Protein AF-A0A2S6S9M3-F1 (afdb_monomer)

Mean predicted aligned error: 18.55 Å

Secondary structure (DSSP, 8-state):
-HHHHHHHHHHHH------HHHHHHHSTTTTTT---HHHHHHHHHHHHHHHHHHHHHHHHHHHHTTTTGGGT---HHHHHH-TTTS--GGGPPP-HHHHHHHHHHHHHHHHHHHHHHHHHS---HHHHHHHHHHHHHHHHHHHHHHHHHHHHHHS--

Structure (mmCIF, N/CA/C/O backbone):
data_AF-A0A2S6S9M3-F1
#
_entry.id   AF-A0A2S6S9M3-F1
#
loop_
_atom_site.group_PDB
_atom_site.id
_atom_site.type_symbol
_atom_site.label_atom_id
_atom_site.label_alt_id
_atom_site.label_comp_id
_atom_site.label_asym_id
_atom_site.label_entity_id
_atom_site.label_seq_id
_atom_site.pdbx_PDB_ins_code
_atom_site.Cartn_x
_atom_site.Cartn_y
_atom_site.Cartn_z
_atom_site.occupancy
_atom_site.B_iso_or_equiv
_atom_site.auth_seq_id
_atom_site.auth_comp_id
_atom_site.auth_asym_id
_atom_site.auth_atom_id
_atom_site.pdbx_PDB_model_num
ATOM 1 N N . MET A 1 1 ? 16.122 20.713 -12.293 1.00 50.72 1 MET A N 1
ATOM 2 C CA . MET A 1 1 ? 16.540 21.927 -13.037 1.00 50.72 1 MET A CA 1
ATOM 3 C C . MET A 1 1 ? 18.047 22.010 -13.287 1.00 50.72 1 MET A C 1
ATOM 5 O O . MET A 1 1 ? 18.437 22.011 -14.444 1.00 50.72 1 MET A O 1
ATOM 9 N N . LYS A 1 2 ? 18.915 22.002 -12.260 1.00 59.34 2 LYS A N 1
ATOM 10 C CA . LYS A 1 2 ? 20.381 22.130 -12.450 1.00 59.34 2 LYS A CA 1
ATOM 11 C C . LYS A 1 2 ? 21.022 21.007 -13.290 1.00 59.34 2 LYS A C 1
ATOM 13 O O . LYS A 1 2 ? 21.998 21.261 -13.980 1.00 59.34 2 LYS A O 1
ATOM 18 N N . PHE A 1 3 ? 20.482 19.787 -13.248 1.00 71.06 3 PHE A N 1
ATOM 19 C CA . PHE A 1 3 ? 20.995 18.644 -14.021 1.00 71.06 3 PHE A CA 1
ATOM 20 C C . PHE A 1 3 ? 20.622 18.715 -15.512 1.00 71.06 3 PHE A C 1
ATOM 22 O O . PHE A 1 3 ? 21.485 18.564 -16.367 1.00 71.06 3 PHE A O 1
ATOM 29 N N . LEU A 1 4 ? 19.365 19.058 -15.820 1.00 73.81 4 LEU A N 1
ATOM 30 C CA . LEU A 1 4 ? 18.895 19.261 -17.197 1.00 73.81 4 LEU A CA 1
ATOM 31 C C . LEU A 1 4 ? 19.630 20.415 -17.887 1.00 73.81 4 LEU A C 1
ATOM 33 O O . LEU A 1 4 ? 20.020 20.289 -19.040 1.00 73.81 4 LEU A O 1
ATOM 37 N N . PHE A 1 5 ? 19.892 21.504 -17.157 1.00 77.12 5 PHE A N 1
ATOM 38 C CA . PHE A 1 5 ? 20.670 22.628 -17.679 1.00 77.12 5 PHE A CA 1
ATOM 39 C C . PHE A 1 5 ? 22.119 22.230 -18.002 1.00 77.12 5 PHE A C 1
ATOM 41 O O . PHE A 1 5 ? 22.648 22.628 -19.032 1.00 77.12 5 PHE A O 1
ATOM 48 N N . LYS A 1 6 ? 22.747 21.383 -17.173 1.00 77.94 6 LYS A N 1
ATOM 49 C CA . LYS A 1 6 ? 24.095 20.855 -17.445 1.00 77.94 6 LYS A CA 1
ATOM 50 C C . LYS A 1 6 ? 24.129 19.969 -18.693 1.00 77.94 6 LYS A C 1
ATOM 52 O O . LYS A 1 6 ? 25.051 20.106 -19.484 1.00 77.94 6 LYS A O 1
ATOM 57 N N . ILE A 1 7 ? 23.124 19.115 -18.896 1.00 80.94 7 ILE A N 1
ATOM 58 C CA . ILE A 1 7 ? 23.012 18.286 -20.109 1.00 80.94 7 ILE A CA 1
ATOM 59 C C . ILE A 1 7 ? 22.836 19.168 -21.348 1.00 80.94 7 ILE A C 1
ATOM 61 O O . ILE A 1 7 ? 23.534 18.971 -22.335 1.00 80.94 7 ILE A O 1
ATOM 65 N N . LEU A 1 8 ? 21.960 20.174 -21.278 1.00 77.12 8 LEU A N 1
ATOM 66 C CA . LEU A 1 8 ? 21.721 21.104 -22.382 1.00 77.12 8 LEU A CA 1
ATOM 67 C C . LEU A 1 8 ? 23.007 21.849 -22.778 1.00 77.12 8 LEU A C 1
ATOM 69 O O . LEU A 1 8 ? 23.338 21.935 -23.954 1.00 77.12 8 LEU A O 1
ATOM 73 N N . VAL A 1 9 ? 23.766 22.331 -21.792 1.00 78.38 9 VAL A N 1
ATOM 74 C CA . VAL A 1 9 ? 25.038 23.031 -22.016 1.00 78.38 9 VAL A CA 1
ATOM 75 C C . VAL A 1 9 ? 26.096 22.103 -22.627 1.00 78.38 9 VAL A C 1
ATOM 77 O O . VAL A 1 9 ? 26.813 22.524 -23.528 1.00 78.38 9 VAL A O 1
ATOM 80 N N . ILE A 1 10 ? 26.161 20.834 -22.208 1.00 76.12 10 ILE A N 1
ATOM 81 C CA . ILE A 1 10 ? 27.083 19.840 -22.788 1.00 76.12 10 ILE A CA 1
ATOM 82 C C . ILE A 1 10 ? 26.722 19.524 -24.248 1.00 76.12 10 ILE A C 1
ATOM 84 O O . ILE A 1 10 ? 27.619 19.412 -25.078 1.00 76.12 10 ILE A O 1
ATOM 88 N N . VAL A 1 11 ? 25.429 19.435 -24.578 1.00 74.44 11 VAL A N 1
ATOM 89 C CA . VAL A 1 11 ? 24.952 19.191 -25.953 1.00 74.44 11 VAL A CA 1
ATOM 90 C C . VAL A 1 11 ? 25.214 20.390 -26.873 1.00 74.44 11 VAL A C 1
ATOM 92 O O . VAL A 1 11 ? 25.507 20.206 -28.048 1.00 74.44 11 VAL A O 1
ATOM 95 N N . PHE A 1 12 ? 25.150 21.622 -26.361 1.00 69.19 12 PHE A N 1
ATOM 96 C CA . PHE A 1 12 ? 25.453 22.821 -27.156 1.00 69.19 12 PHE A CA 1
ATOM 97 C C . PHE A 1 12 ? 26.956 23.096 -27.319 1.00 69.19 12 PHE A C 1
ATOM 99 O O . PHE A 1 12 ? 27.348 23.758 -28.276 1.00 69.19 12 PHE A O 1
ATOM 106 N N . LEU A 1 13 ? 27.796 22.601 -26.405 1.00 72.44 13 LEU A N 1
ATOM 107 C CA . LEU A 1 13 ? 29.257 22.753 -26.456 1.00 72.44 13 LEU A CA 1
ATOM 108 C C . LEU A 1 13 ? 29.969 21.606 -27.186 1.00 72.44 13 LEU A C 1
ATOM 110 O O . LEU A 1 13 ? 31.186 21.663 -27.359 1.00 72.44 13 LEU A O 1
ATOM 114 N N . SER A 1 14 ? 29.254 20.561 -27.609 1.00 65.44 14 SER A N 1
ATOM 115 C CA . SER A 1 14 ? 29.857 19.502 -28.411 1.00 65.44 14 SER A CA 1
ATOM 116 C C . SER A 1 14 ? 30.122 20.009 -29.828 1.00 65.44 14 SER A C 1
ATOM 118 O O . SER A 1 14 ? 29.195 20.198 -30.616 1.00 65.44 14 SER A O 1
ATOM 120 N N . SER A 1 15 ? 31.397 20.211 -30.155 1.00 64.38 15 SER A N 1
ATOM 121 C CA . SER A 1 15 ? 31.862 20.390 -31.530 1.00 64.38 15 SER A CA 1
ATOM 122 C C . SER A 1 15 ? 31.374 19.228 -32.407 1.00 64.38 15 SER A C 1
ATOM 124 O O . SER A 1 15 ? 31.283 18.104 -31.903 1.00 64.38 15 SER A O 1
ATOM 126 N N . PRO A 1 16 ? 31.096 19.440 -33.706 1.00 59.41 16 PRO A N 1
ATOM 127 C CA . PRO A 1 16 ? 30.767 18.348 -34.614 1.00 59.41 16 PRO A CA 1
ATOM 128 C C . PRO A 1 16 ? 31.979 17.417 -34.725 1.00 59.41 16 PRO A C 1
ATOM 130 O O . PRO A 1 16 ? 32.939 17.685 -35.444 1.00 59.41 16 PRO A O 1
ATOM 133 N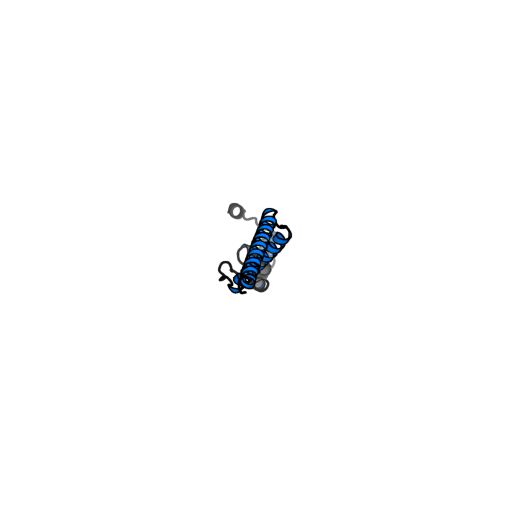 N . VAL A 1 17 ? 31.966 16.333 -33.953 1.00 56.78 17 VAL A N 1
ATOM 134 C CA . VAL A 1 17 ? 32.936 15.252 -34.090 1.00 56.78 17 VAL A CA 1
ATOM 135 C C . VAL A 1 17 ? 32.503 14.461 -35.315 1.00 56.78 17 VAL A C 1
ATOM 137 O O . VAL A 1 17 ? 31.460 13.809 -35.299 1.00 56.78 17 VAL A O 1
ATOM 140 N N . ASN A 1 18 ? 33.285 14.545 -36.390 1.00 54.84 18 ASN A N 1
ATOM 141 C CA . ASN A 1 18 ? 33.091 13.714 -37.572 1.00 54.84 18 ASN A CA 1
ATOM 142 C C . ASN A 1 18 ? 33.298 12.252 -37.163 1.00 54.84 18 ASN A C 1
ATOM 144 O O . ASN A 1 18 ? 34.429 11.785 -37.035 1.00 54.84 18 ASN A O 1
ATOM 148 N N . SER A 1 19 ? 32.208 11.534 -36.903 1.00 49.56 19 SER A N 1
ATOM 149 C CA . SER A 1 19 ? 32.249 10.100 -36.645 1.00 49.56 19 SER A CA 1
ATOM 150 C C . SER A 1 19 ? 32.566 9.385 -37.958 1.00 49.56 19 SER A C 1
ATOM 152 O O . SER A 1 19 ? 31.657 9.061 -38.728 1.00 49.56 19 SER A O 1
ATOM 154 N N . SER A 1 20 ? 33.851 9.159 -38.221 1.00 52.12 20 SER A N 1
ATOM 155 C CA . SER A 1 20 ? 34.351 8.449 -39.404 1.00 52.12 20 SER A CA 1
ATOM 156 C C . SER A 1 20 ? 33.605 7.131 -39.636 1.00 52.12 20 SER A C 1
ATOM 158 O O . SER A 1 20 ? 33.111 6.894 -40.728 1.00 52.12 20 SER A O 1
ATOM 160 N N . SER A 1 21 ? 33.357 6.342 -38.588 1.00 53.31 21 SER A N 1
ATOM 161 C CA . SER A 1 21 ? 32.681 5.043 -38.730 1.00 53.31 21 SER A CA 1
ATOM 162 C C . SER A 1 21 ? 31.170 5.101 -39.007 1.00 53.31 21 SER A C 1
ATOM 164 O O . SER A 1 21 ? 30.638 4.166 -39.595 1.00 53.31 21 SER A O 1
ATOM 166 N N . PHE A 1 22 ? 30.448 6.160 -38.619 1.00 50.38 22 PHE A N 1
ATOM 167 C CA . PHE A 1 22 ? 29.023 6.291 -38.983 1.00 50.38 22 PHE A CA 1
ATOM 168 C C . PHE A 1 22 ? 28.846 6.975 -40.345 1.00 50.38 22 PHE A C 1
ATOM 170 O O . PHE A 1 22 ? 27.919 6.62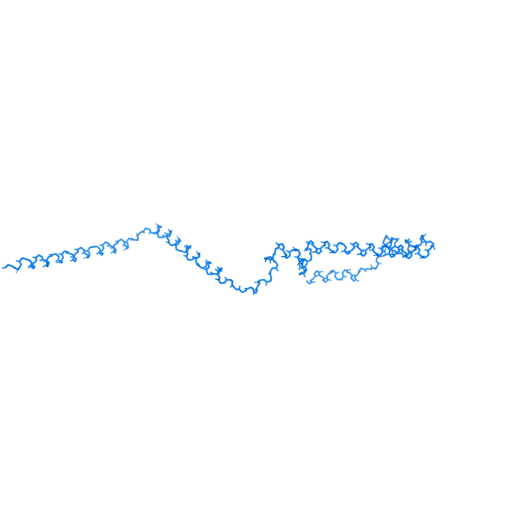5 -41.072 1.00 50.38 22 PHE A O 1
ATOM 177 N N . SER A 1 23 ? 29.745 7.892 -40.722 1.00 50.91 23 SER A N 1
ATOM 178 C CA . SER A 1 23 ? 29.782 8.490 -42.067 1.00 50.91 23 SER A CA 1
ATOM 179 C C . SER A 1 23 ? 30.181 7.467 -43.137 1.00 50.91 23 SER A C 1
ATOM 181 O O . SER A 1 23 ? 29.585 7.440 -44.211 1.00 50.91 23 SER A O 1
ATOM 183 N N . GLU A 1 24 ? 31.107 6.553 -42.838 1.00 54.78 24 GLU A N 1
ATOM 184 C CA . GLU A 1 24 ? 31.480 5.482 -43.770 1.00 54.78 24 GLU A CA 1
ATOM 185 C C . GLU A 1 24 ? 30.365 4.457 -43.972 1.00 54.78 24 GLU A C 1
ATOM 187 O O . GLU A 1 24 ? 30.153 3.990 -45.086 1.00 54.78 24 GLU A O 1
ATOM 192 N N . VAL A 1 25 ? 29.613 4.111 -42.925 1.00 56.75 25 VAL A N 1
ATOM 193 C CA . VAL A 1 25 ? 28.555 3.092 -43.030 1.00 56.75 25 VAL A CA 1
ATOM 194 C C . VAL A 1 25 ? 27.243 3.674 -43.579 1.00 56.75 25 VAL A C 1
ATOM 196 O O . VAL A 1 25 ? 26.514 2.963 -44.271 1.00 56.75 25 VAL A O 1
ATOM 199 N N . PHE A 1 26 ? 26.954 4.958 -43.320 1.00 52.84 26 PHE A N 1
ATOM 200 C CA . PHE A 1 26 ? 25.651 5.586 -43.602 1.00 52.84 26 PHE A CA 1
ATOM 201 C C . PHE A 1 26 ? 25.705 6.901 -44.405 1.00 52.84 26 PHE A C 1
ATOM 203 O O . PHE A 1 26 ? 24.662 7.497 -44.676 1.00 52.84 26 PHE A O 1
ATOM 210 N N . GLY A 1 27 ? 26.891 7.381 -44.778 1.00 55.22 27 GLY A N 1
ATOM 211 C CA . GLY A 1 27 ? 27.116 8.618 -45.531 1.00 55.22 27 GLY A CA 1
ATOM 212 C C . GLY A 1 27 ? 27.592 8.381 -46.967 1.00 55.22 27 GLY A C 1
ATOM 213 O O . GLY A 1 27 ? 27.582 7.264 -47.487 1.00 55.22 27 GLY A O 1
ATOM 214 N N . SER A 1 28 ? 28.016 9.455 -47.641 1.00 54.72 28 SER A N 1
ATOM 215 C CA . SER A 1 28 ? 28.469 9.435 -49.044 1.00 54.72 28 SER A CA 1
ATOM 216 C C . SER A 1 28 ? 29.598 8.443 -49.332 1.00 54.72 28 SER A C 1
ATOM 218 O O . SER A 1 28 ? 29.772 8.064 -50.486 1.00 54.72 28 SER A O 1
ATOM 220 N N . GLU A 1 29 ? 30.336 8.016 -48.308 1.00 55.00 29 GLU A N 1
ATOM 221 C CA . GLU A 1 29 ? 31.505 7.135 -48.388 1.00 55.00 29 GLU A CA 1
ATOM 222 C C . GLU A 1 29 ? 31.121 5.651 -48.537 1.00 55.00 29 GLU A C 1
ATOM 224 O O . GLU A 1 29 ? 31.641 4.985 -49.432 1.00 55.00 29 GLU A O 1
ATOM 229 N N . GLY A 1 30 ? 30.119 5.144 -47.808 1.00 54.47 30 GLY A N 1
ATOM 230 C CA . GLY A 1 30 ? 29.595 3.774 -48.003 1.00 54.47 30 GLY A CA 1
ATOM 231 C C . GLY A 1 30 ? 28.904 3.579 -49.356 1.00 54.47 30 GLY A C 1
ATOM 232 O O . GLY A 1 30 ? 28.836 2.488 -49.921 1.00 54.47 30 GLY A O 1
ATOM 233 N N . ALA A 1 31 ? 28.450 4.689 -49.923 1.00 54.50 31 ALA A N 1
ATOM 234 C CA . ALA A 1 31 ? 27.867 4.808 -51.244 1.00 54.50 31 ALA A CA 1
ATOM 235 C C . ALA A 1 31 ? 28.887 5.114 -52.357 1.00 54.50 31 ALA A C 1
ATOM 237 O O . ALA A 1 31 ? 28.562 4.961 -53.538 1.00 54.50 31 ALA A O 1
ATOM 238 N N . ALA A 1 32 ? 30.108 5.535 -52.004 1.00 56.75 32 ALA A N 1
ATOM 239 C CA . ALA A 1 32 ? 31.170 5.872 -52.953 1.00 56.75 32 ALA A CA 1
ATOM 240 C C . ALA A 1 32 ? 31.754 4.628 -53.642 1.00 56.75 32 ALA A C 1
ATOM 242 O O . ALA A 1 32 ? 32.261 4.728 -54.758 1.00 56.75 32 ALA A O 1
ATOM 243 N N . GLY A 1 33 ? 31.620 3.446 -53.027 1.00 58.66 33 GLY A N 1
ATOM 244 C CA . GLY A 1 33 ? 32.011 2.164 -53.624 1.00 58.66 33 GLY A CA 1
ATOM 245 C C . GLY A 1 33 ? 31.059 1.650 -54.716 1.00 58.66 33 GLY A C 1
ATOM 246 O O . GLY A 1 33 ? 31.445 0.800 -55.519 1.00 58.66 33 GLY A O 1
ATOM 247 N N . ILE A 1 34 ? 29.826 2.171 -54.796 1.00 62.53 34 ILE A N 1
ATOM 248 C CA . ILE A 1 34 ? 28.806 1.722 -55.755 1.00 62.53 34 ILE A CA 1
ATOM 249 C C . ILE A 1 34 ? 28.726 2.723 -56.911 1.00 62.53 34 ILE A C 1
ATOM 251 O O . ILE A 1 34 ? 28.089 3.772 -56.817 1.00 62.53 34 ILE A O 1
ATOM 255 N N . LYS A 1 35 ? 29.340 2.374 -58.049 1.00 65.31 35 LYS A N 1
ATOM 256 C CA . LYS A 1 35 ? 29.349 3.220 -59.259 1.00 65.31 35 LYS A CA 1
ATOM 257 C C . LYS A 1 35 ? 27.950 3.494 -59.834 1.00 65.31 35 LYS A C 1
ATOM 259 O O . LYS A 1 35 ? 27.764 4.500 -60.513 1.00 65.31 35 LYS A O 1
ATOM 264 N N . ASN A 1 36 ? 26.966 2.620 -59.591 1.00 74.94 36 ASN A N 1
ATOM 265 C CA . ASN A 1 36 ? 25.612 2.768 -60.132 1.00 74.94 36 ASN A CA 1
ATOM 266 C C . ASN A 1 36 ? 24.719 3.639 -59.216 1.00 74.94 36 ASN A C 1
ATOM 268 O O . ASN A 1 36 ? 24.393 3.220 -58.100 1.00 74.94 36 ASN A O 1
ATOM 272 N N . PRO A 1 37 ? 24.233 4.805 -59.686 1.00 71.50 37 PRO A N 1
ATOM 273 C CA . PRO A 1 37 ? 23.480 5.748 -58.858 1.00 71.50 37 PRO A CA 1
ATOM 274 C C . PRO A 1 37 ? 22.133 5.204 -58.354 1.00 71.50 37 PRO A C 1
ATOM 276 O O . PRO A 1 37 ? 21.704 5.588 -57.267 1.00 71.50 37 PRO A O 1
ATOM 279 N N . LYS A 1 38 ? 21.474 4.296 -59.091 1.00 71.19 38 LYS A N 1
ATOM 280 C CA . LYS A 1 38 ? 20.187 3.703 -58.673 1.00 71.19 38 LYS A CA 1
ATOM 281 C C . LYS A 1 38 ? 20.361 2.708 -57.522 1.00 71.19 38 LYS A C 1
ATOM 283 O O . LYS A 1 38 ? 19.579 2.713 -56.578 1.00 71.19 38 LYS A O 1
ATOM 288 N N . GLN A 1 39 ? 21.408 1.885 -57.583 1.00 67.88 39 GLN A N 1
ATOM 289 C CA . GLN A 1 39 ? 21.750 0.931 -56.519 1.00 67.88 39 GLN A CA 1
ATOM 290 C C . GLN A 1 39 ? 22.229 1.656 -55.258 1.00 67.88 39 GLN A C 1
ATOM 292 O O . GLN A 1 39 ? 21.869 1.283 -54.145 1.00 67.88 39 GLN A O 1
ATOM 297 N N . ARG A 1 40 ? 22.969 2.751 -55.444 1.00 67.75 40 ARG A N 1
ATOM 298 C CA . ARG A 1 40 ? 23.393 3.645 -54.370 1.00 67.75 40 ARG A CA 1
ATOM 299 C C . ARG A 1 40 ? 22.209 4.253 -53.614 1.00 67.75 40 ARG A C 1
ATOM 301 O O . ARG A 1 40 ? 22.181 4.204 -52.390 1.00 67.75 40 ARG A O 1
ATOM 308 N N . PHE A 1 41 ? 21.217 4.781 -54.335 1.00 70.38 41 PHE A N 1
ATOM 309 C CA . PHE A 1 41 ? 19.998 5.323 -53.727 1.00 70.38 41 PHE A CA 1
ATOM 310 C C . PHE A 1 41 ? 19.238 4.260 -52.922 1.00 70.38 41 PHE A C 1
ATOM 312 O O . PHE A 1 41 ? 18.878 4.508 -51.776 1.00 70.38 41 PHE A O 1
ATOM 319 N N . LEU A 1 42 ? 19.075 3.055 -53.477 1.00 73.94 42 LEU A N 1
ATOM 320 C CA . LEU A 1 42 ? 18.413 1.944 -52.790 1.00 73.94 42 LEU A CA 1
ATOM 321 C C . LEU A 1 42 ? 19.128 1.545 -51.487 1.00 73.94 42 LEU A C 1
ATOM 323 O O . LEU A 1 42 ? 18.466 1.339 -50.472 1.00 73.94 42 LEU A O 1
ATOM 327 N N . SER A 1 43 ? 20.464 1.473 -51.502 1.00 70.62 43 SER A N 1
ATOM 328 C CA . SER A 1 43 ? 21.269 1.177 -50.309 1.00 70.62 43 SER A CA 1
ATOM 329 C C . SER A 1 43 ? 21.045 2.216 -49.211 1.00 70.62 43 SER A C 1
ATOM 331 O O . SER A 1 43 ? 20.785 1.850 -48.067 1.00 70.62 43 SER A O 1
ATOM 333 N N . PHE A 1 44 ? 21.064 3.506 -49.563 1.00 73.38 44 PHE A N 1
ATOM 334 C CA . PHE A 1 44 ? 20.760 4.578 -48.615 1.00 73.38 44 PHE A CA 1
ATOM 335 C C . PHE A 1 44 ? 19.355 4.447 -48.033 1.00 73.38 44 PHE A C 1
ATOM 337 O O . PHE A 1 44 ? 19.183 4.493 -46.818 1.00 73.38 44 PHE A O 1
ATOM 344 N N . THR A 1 45 ? 18.338 4.252 -48.874 1.00 78.00 45 THR A N 1
ATOM 345 C CA . THR A 1 45 ? 16.957 4.117 -48.396 1.00 78.00 45 THR A CA 1
ATOM 346 C C . THR A 1 45 ? 16.808 2.933 -47.444 1.00 78.00 45 THR A C 1
ATOM 348 O O . THR A 1 45 ? 16.167 3.069 -46.405 1.00 78.00 45 THR A O 1
ATOM 351 N N . LEU A 1 46 ? 17.430 1.791 -47.751 1.00 79.81 46 LEU A N 1
ATOM 352 C CA . LEU A 1 46 ? 17.362 0.600 -46.907 1.00 79.81 46 LEU A CA 1
ATOM 353 C C . LEU A 1 46 ? 18.080 0.803 -45.568 1.00 79.81 46 LEU A C 1
ATOM 355 O O . LEU A 1 46 ? 17.594 0.360 -44.528 1.00 79.81 46 LEU A O 1
ATOM 359 N N . GLN A 1 47 ? 19.207 1.509 -45.575 1.00 78.38 47 GLN A N 1
ATOM 360 C CA . GLN A 1 47 ? 19.935 1.871 -44.365 1.00 78.38 47 GLN A CA 1
ATOM 361 C C . GLN A 1 47 ? 19.120 2.804 -43.463 1.00 78.38 47 GLN A C 1
ATOM 363 O O . GLN A 1 47 ? 18.970 2.521 -42.276 1.00 78.38 47 GLN A O 1
ATOM 368 N N . TYR A 1 48 ? 18.529 3.865 -44.019 1.00 81.56 48 TYR A N 1
ATOM 369 C CA . TYR A 1 48 ? 17.648 4.758 -43.261 1.00 81.56 48 TYR A CA 1
ATOM 370 C C . TYR A 1 48 ? 16.391 4.040 -42.760 1.00 81.56 48 TYR A C 1
ATOM 372 O O . TYR A 1 48 ? 15.962 4.265 -41.627 1.00 81.56 48 TYR A O 1
ATOM 380 N N . LEU A 1 49 ? 15.819 3.137 -43.560 1.00 84.81 49 LEU A N 1
ATOM 381 C CA . LEU A 1 49 ? 14.692 2.300 -43.146 1.00 84.81 49 LEU A CA 1
ATOM 382 C C . LEU A 1 49 ? 15.076 1.372 -41.984 1.00 84.81 49 LEU A C 1
ATOM 384 O O . LEU A 1 49 ? 14.331 1.242 -41.019 1.00 84.81 49 LEU A O 1
ATOM 388 N N . THR A 1 50 ? 16.261 0.767 -42.037 1.00 84.56 50 THR A N 1
ATOM 389 C CA . THR A 1 50 ? 16.762 -0.115 -40.972 1.00 84.56 50 THR A CA 1
ATOM 390 C C . THR A 1 50 ? 17.089 0.672 -39.701 1.00 84.56 50 THR A C 1
ATOM 392 O O . THR A 1 50 ? 16.793 0.227 -38.591 1.00 84.56 50 THR A O 1
ATOM 395 N N . LEU A 1 51 ? 17.649 1.875 -39.836 1.00 85.00 51 LEU A N 1
ATOM 396 C CA . LEU A 1 51 ? 17.943 2.755 -38.709 1.00 85.00 51 LEU A CA 1
ATOM 397 C C . LEU A 1 51 ? 16.653 3.247 -38.038 1.00 85.00 51 LEU A C 1
ATOM 399 O O . LEU A 1 51 ? 16.487 3.109 -36.830 1.00 85.00 51 LEU A O 1
ATOM 403 N N . SER A 1 52 ? 15.706 3.762 -38.820 1.00 87.62 52 SER A N 1
ATOM 404 C CA . SER A 1 52 ? 14.399 4.193 -38.309 1.00 87.62 52 SER A CA 1
ATOM 405 C C . SER A 1 52 ? 13.608 3.032 -37.702 1.00 87.62 52 SER A C 1
ATOM 407 O O . SER A 1 52 ? 13.019 3.187 -36.633 1.00 87.62 52 SER A O 1
ATOM 409 N N . GLY A 1 53 ? 13.660 1.849 -38.318 1.00 88.94 53 GLY A N 1
ATOM 410 C CA . GLY A 1 53 ? 13.052 0.631 -37.794 1.00 88.94 53 GLY A CA 1
ATOM 411 C C . GLY A 1 53 ? 13.668 0.180 -36.470 1.00 88.94 53 GLY A C 1
ATOM 412 O O . GLY A 1 53 ? 12.936 -0.139 -35.534 1.00 88.94 53 GLY A O 1
ATOM 413 N N . SER A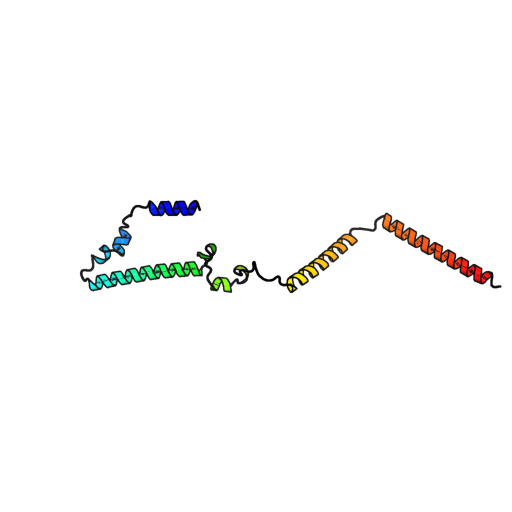 1 54 ? 14.998 0.203 -36.349 1.00 89.06 54 SER A N 1
ATOM 414 C CA . SER A 1 54 ? 15.689 -0.199 -35.115 1.00 89.06 54 SER A CA 1
ATOM 415 C C . SER A 1 54 ? 15.453 0.789 -33.968 1.00 89.06 54 SER A C 1
ATOM 417 O O . SER A 1 54 ? 15.126 0.362 -32.859 1.00 89.06 54 SER A O 1
ATOM 419 N N . ILE A 1 55 ? 15.504 2.099 -34.237 1.00 91.81 55 ILE A N 1
ATOM 420 C CA . ILE A 1 55 ? 15.161 3.143 -33.259 1.00 91.81 55 ILE A CA 1
ATOM 421 C C . ILE A 1 55 ? 13.697 3.013 -32.828 1.00 91.81 55 ILE A C 1
ATOM 423 O O . ILE A 1 55 ? 13.404 3.035 -31.632 1.00 91.81 55 ILE A O 1
ATOM 427 N N . GLY A 1 56 ? 12.777 2.826 -33.779 1.00 91.31 56 GLY A N 1
ATOM 428 C CA . GLY A 1 56 ? 11.356 2.630 -33.493 1.00 91.31 56 GLY A CA 1
ATOM 429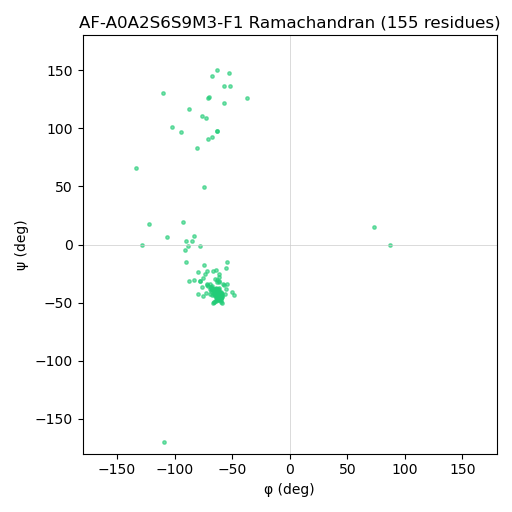 C C . GLY A 1 56 ? 11.096 1.384 -32.645 1.00 91.31 56 GLY A C 1
ATOM 430 O O . GLY A 1 56 ? 10.311 1.433 -31.698 1.00 91.31 56 GLY A O 1
ATOM 431 N N . TYR A 1 57 ? 11.794 0.282 -32.929 1.00 93.81 57 TYR A N 1
ATOM 432 C CA . TYR A 1 57 ? 11.699 -0.950 -32.149 1.00 93.81 57 TYR A CA 1
ATOM 433 C C . TYR A 1 57 ? 12.199 -0.760 -30.713 1.00 93.81 57 TYR A C 1
ATOM 435 O O . TYR A 1 57 ? 11.487 -1.104 -29.771 1.00 93.81 57 TYR A O 1
ATOM 443 N N . VAL A 1 58 ? 13.381 -0.165 -30.526 1.00 93.69 58 VAL A N 1
ATOM 444 C CA . VAL A 1 58 ? 13.935 0.100 -29.188 1.00 93.69 58 VAL A CA 1
ATOM 445 C C . VAL A 1 58 ? 13.034 1.061 -28.413 1.00 93.69 58 VAL A C 1
ATOM 447 O O . VAL A 1 58 ? 12.715 0.799 -27.255 1.00 93.69 58 VAL A O 1
ATOM 450 N N . GLY A 1 59 ? 12.554 2.130 -29.054 1.00 92.50 59 GLY A N 1
ATOM 451 C CA . GLY A 1 59 ? 11.615 3.073 -28.449 1.00 92.50 59 GLY A CA 1
ATOM 452 C C . GLY A 1 59 ? 10.318 2.396 -28.003 1.00 92.50 59 GLY A C 1
ATOM 453 O O . GLY A 1 59 ? 9.874 2.596 -26.872 1.00 92.50 59 GLY A O 1
ATOM 454 N N . LYS A 1 60 ? 9.751 1.524 -28.846 1.00 91.81 60 LYS A N 1
ATOM 455 C CA . LYS A 1 60 ? 8.568 0.726 -28.501 1.00 91.81 60 LYS A CA 1
ATOM 456 C C . LYS A 1 60 ? 8.834 -0.198 -27.313 1.00 91.81 60 LYS A C 1
ATOM 458 O O . LYS A 1 60 ? 7.989 -0.290 -26.428 1.00 91.81 60 LYS A O 1
ATOM 463 N N . GLN A 1 61 ? 9.993 -0.856 -27.266 1.00 91.56 61 GLN A N 1
ATOM 464 C CA . GLN A 1 61 ? 10.345 -1.734 -26.149 1.00 91.56 61 GLN A CA 1
ATOM 465 C C . GLN A 1 61 ? 10.525 -0.960 -24.838 1.00 91.56 61 GLN A C 1
ATOM 467 O O . GLN A 1 61 ? 10.005 -1.391 -23.814 1.00 91.56 61 GLN A O 1
ATOM 472 N N . LEU A 1 62 ? 11.170 0.211 -24.869 1.00 92.00 62 LEU A N 1
ATOM 473 C CA . LEU A 1 62 ? 11.305 1.086 -23.697 1.00 92.00 62 LEU A CA 1
ATOM 474 C C . LEU A 1 62 ? 9.948 1.599 -23.193 1.00 92.00 62 LEU A C 1
ATOM 476 O O . LEU A 1 62 ? 9.714 1.674 -21.987 1.00 92.00 62 LEU A O 1
ATOM 480 N N . PHE A 1 63 ? 9.036 1.949 -24.103 1.00 92.12 63 PHE A N 1
ATOM 481 C CA . PHE A 1 63 ? 7.684 2.354 -23.724 1.00 92.12 63 PHE A CA 1
ATOM 482 C C . PHE A 1 63 ? 6.906 1.190 -23.100 1.00 92.12 63 PHE A C 1
ATOM 484 O O . PHE A 1 63 ? 6.370 1.329 -22.002 1.00 92.12 63 PHE A O 1
ATOM 491 N N . ASN A 1 64 ? 6.909 0.027 -23.753 1.00 89.38 64 ASN A N 1
ATOM 492 C CA . ASN A 1 64 ? 6.217 -1.168 -23.272 1.00 89.38 64 ASN A CA 1
ATOM 493 C C . ASN A 1 64 ? 6.777 -1.682 -21.938 1.00 89.38 64 ASN A C 1
ATOM 495 O O . ASN A 1 64 ? 6.028 -2.230 -21.134 1.00 89.38 64 ASN A O 1
ATOM 499 N N . SER A 1 65 ? 8.071 -1.482 -21.672 1.00 88.25 65 SER A N 1
ATOM 500 C CA . SER A 1 65 ? 8.697 -1.837 -20.395 1.00 88.25 65 SER A CA 1
ATOM 501 C C . SER A 1 65 ? 8.404 -0.837 -19.272 1.00 88.25 65 SER A C 1
ATOM 503 O O . SER A 1 65 ? 8.897 -1.019 -18.161 1.00 88.25 65 SER A O 1
ATOM 505 N N . GLY A 1 66 ? 7.667 0.245 -19.541 1.00 85.25 66 GLY A N 1
ATOM 506 C CA . GLY A 1 66 ? 7.356 1.277 -18.553 1.00 85.25 66 GLY A CA 1
ATOM 507 C C . GLY A 1 66 ? 8.530 2.190 -18.198 1.00 85.25 66 GLY A C 1
ATOM 508 O O . GLY A 1 66 ? 8.446 2.918 -17.211 1.00 85.25 66 GLY A O 1
ATOM 509 N N . PHE A 1 67 ? 9.612 2.209 -18.990 1.00 90.44 67 PHE A N 1
ATOM 510 C CA . PHE A 1 67 ? 10.777 3.068 -18.724 1.00 90.44 67 PHE A CA 1
ATOM 511 C C . PHE A 1 67 ? 10.398 4.557 -18.663 1.00 90.44 67 PHE A C 1
ATOM 513 O O . PHE A 1 67 ? 10.947 5.314 -17.867 1.00 90.44 67 PHE A O 1
ATOM 520 N N . MET A 1 68 ? 9.411 4.966 -19.464 1.00 89.75 68 MET A N 1
ATOM 521 C CA . MET A 1 68 ? 8.911 6.345 -19.518 1.00 89.75 68 MET A CA 1
ATOM 522 C C . MET A 1 68 ? 7.852 6.663 -18.446 1.00 89.75 68 MET A C 1
ATOM 524 O O . MET A 1 68 ? 7.355 7.790 -18.391 1.00 89.75 68 MET A O 1
ATOM 528 N N . SER A 1 69 ? 7.536 5.716 -17.554 1.00 83.75 69 SER A N 1
ATOM 529 C CA . SER A 1 69 ? 6.554 5.905 -16.479 1.00 83.75 69 SER A CA 1
ATOM 530 C C . SER A 1 69 ? 6.848 7.110 -15.572 1.00 83.75 69 SER A C 1
ATOM 532 O O . SER A 1 69 ? 5.889 7.797 -15.219 1.00 83.75 69 SER A O 1
ATOM 534 N N . PRO A 1 70 ? 8.108 7.438 -15.206 1.00 84.00 70 PRO A N 1
ATOM 535 C CA . PRO A 1 70 ? 8.403 8.627 -14.399 1.00 84.00 70 PRO A CA 1
ATOM 536 C C . PRO A 1 70 ? 8.056 9.950 -15.095 1.00 84.00 70 PRO A C 1
ATOM 538 O O . PRO A 1 70 ? 7.872 10.964 -14.431 1.00 84.00 70 PRO A O 1
ATOM 541 N N . LEU A 1 71 ? 7.967 9.945 -16.427 1.00 85.69 71 LEU A N 1
ATOM 542 C CA . LEU A 1 71 ? 7.578 11.102 -17.235 1.00 85.69 71 LEU A CA 1
ATOM 543 C C . LEU A 1 71 ? 6.058 11.173 -17.463 1.00 85.69 71 LEU A C 1
ATOM 545 O O . LEU A 1 71 ? 5.595 12.049 -18.185 1.00 85.69 71 LEU A O 1
ATOM 549 N N . GLY A 1 72 ? 5.282 10.257 -16.871 1.00 81.38 72 GLY A N 1
ATOM 550 C CA . GLY A 1 72 ? 3.827 10.181 -17.026 1.00 81.38 72 GLY A CA 1
ATOM 551 C C . GLY A 1 72 ? 3.358 9.357 -18.229 1.00 81.38 72 GLY A C 1
ATOM 552 O O . GLY A 1 72 ? 2.155 9.187 -18.420 1.00 81.38 72 GLY A O 1
ATOM 553 N N . PHE A 1 73 ? 4.277 8.792 -19.016 1.00 85.12 73 PHE A N 1
ATOM 554 C CA . PHE A 1 73 ? 3.945 7.934 -20.151 1.00 85.12 73 PHE A CA 1
ATOM 555 C C . PHE A 1 73 ? 3.965 6.470 -19.720 1.00 85.12 73 PHE A C 1
ATOM 557 O O . PHE A 1 73 ? 5.015 5.830 -19.661 1.00 85.12 73 PHE A O 1
ATOM 564 N N . THR A 1 74 ? 2.785 5.948 -19.401 1.00 87.75 74 THR A N 1
ATOM 565 C CA . THR A 1 74 ? 2.585 4.554 -18.995 1.00 87.75 74 THR A CA 1
ATOM 566 C C . THR A 1 74 ? 1.834 3.792 -20.086 1.00 87.75 74 THR A C 1
ATOM 568 O O . THR A 1 74 ? 0.806 4.288 -20.562 1.00 87.75 74 THR A O 1
ATOM 571 N N . PRO A 1 75 ? 2.321 2.610 -20.506 1.00 89.31 75 PRO A N 1
ATOM 572 C CA . PRO A 1 75 ? 1.618 1.787 -21.481 1.00 89.31 75 PRO A CA 1
ATOM 573 C C . PRO A 1 75 ? 0.315 1.252 -20.881 1.00 89.31 75 PRO A C 1
ATOM 575 O O . PRO A 1 75 ? 0.255 0.922 -19.694 1.00 89.31 75 PRO A O 1
ATOM 578 N N . ASP A 1 76 ? -0.723 1.130 -21.707 1.00 86.94 76 ASP A N 1
ATOM 579 C CA . ASP A 1 76 ? -2.045 0.688 -21.246 1.00 86.94 76 ASP A CA 1
ATOM 580 C C . ASP A 1 76 ? -2.007 -0.742 -20.694 1.00 86.94 76 ASP A C 1
ATOM 582 O O . ASP A 1 76 ? -2.618 -1.016 -19.668 1.00 86.94 76 ASP A O 1
ATOM 586 N N . SER A 1 77 ? -1.141 -1.602 -21.238 1.00 86.25 77 SER A N 1
ATOM 587 C CA . SER A 1 77 ? -0.907 -2.944 -20.694 1.00 86.25 77 SER A CA 1
ATOM 588 C C . SER A 1 77 ? -0.462 -2.936 -19.228 1.00 86.25 77 SER A C 1
ATOM 590 O O . SER A 1 77 ? -0.823 -3.835 -18.478 1.00 86.25 77 SER A O 1
ATOM 592 N N . MET A 1 78 ? 0.313 -1.937 -18.786 1.00 86.12 78 MET A N 1
ATOM 593 C CA . MET A 1 78 ? 0.692 -1.812 -17.371 1.00 86.12 78 MET A CA 1
ATOM 594 C C . MET A 1 78 ? -0.457 -1.284 -16.514 1.00 86.12 78 MET A C 1
ATOM 596 O O . MET A 1 78 ? -0.620 -1.732 -15.376 1.00 86.12 78 MET A O 1
ATOM 600 N N . LYS A 1 79 ? -1.267 -0.368 -17.059 1.00 84.62 79 LYS A N 1
ATOM 601 C CA . LYS A 1 79 ? -2.472 0.130 -16.385 1.00 84.62 79 LYS A CA 1
ATOM 602 C C . LYS A 1 79 ? -3.477 -0.995 -16.162 1.00 84.62 79 LYS A C 1
ATOM 604 O O . LYS A 1 79 ? -4.052 -1.068 -15.084 1.00 84.62 79 LYS A O 1
ATOM 609 N N . ASP A 1 80 ? -3.615 -1.900 -17.124 1.00 86.31 80 ASP A N 1
ATOM 610 C CA . ASP A 1 80 ? -4.537 -3.034 -17.046 1.00 86.31 80 ASP A CA 1
ATOM 611 C C . ASP A 1 80 ? -4.075 -4.109 -16.052 1.00 86.31 80 ASP A C 1
ATOM 613 O O . ASP A 1 80 ? -4.901 -4.711 -15.368 1.00 86.31 80 ASP A O 1
ATOM 617 N N . ILE A 1 81 ? -2.760 -4.338 -15.926 1.00 87.44 81 ILE A N 1
ATOM 618 C CA . ILE A 1 81 ? -2.204 -5.285 -14.941 1.00 87.44 81 ILE A CA 1
ATOM 619 C C . ILE A 1 81 ? -2.421 -4.776 -13.510 1.00 87.44 81 ILE A C 1
ATOM 621 O O . ILE A 1 81 ? -2.730 -5.559 -12.611 1.00 87.44 81 ILE A O 1
ATOM 625 N N . SER A 1 82 ? -2.264 -3.468 -13.297 1.00 80.31 82 SER A N 1
ATOM 626 C CA . SER A 1 82 ? -2.326 -2.856 -11.967 1.00 80.31 82 SER A CA 1
ATOM 627 C C . SER A 1 82 ? -3.191 -1.595 -11.963 1.00 80.31 82 SER A C 1
ATOM 629 O O . SER A 1 82 ? -2.687 -0.502 -11.680 1.00 80.31 82 SER A O 1
ATOM 631 N N . PRO A 1 83 ? -4.511 -1.717 -12.192 1.00 77.69 83 PRO A N 1
ATOM 632 C CA . PRO A 1 83 ? -5.397 -0.564 -12.329 1.00 77.69 83 PRO A CA 1
ATOM 633 C C . PRO A 1 83 ? -5.428 0.291 -11.067 1.00 77.69 83 PRO A C 1
ATOM 635 O O . PRO A 1 83 ? -5.600 1.495 -11.164 1.00 77.69 83 PRO A O 1
ATOM 638 N N . LEU A 1 84 ? -5.195 -0.302 -9.891 1.00 75.88 84 LEU A N 1
ATOM 639 C CA . LEU A 1 84 ? -5.093 0.399 -8.606 1.00 75.88 84 LEU A CA 1
ATOM 640 C C . LEU A 1 84 ? -3.863 1.312 -8.503 1.00 75.88 84 LEU A C 1
ATOM 642 O O . LEU A 1 84 ? -3.958 2.387 -7.924 1.00 75.88 84 LEU A O 1
ATOM 646 N N . ALA A 1 85 ? -2.717 0.895 -9.049 1.00 77.31 85 ALA A N 1
ATOM 647 C CA . ALA A 1 85 ? -1.471 1.661 -8.967 1.00 77.31 85 ALA A CA 1
ATOM 648 C C . ALA A 1 85 ? -1.471 2.866 -9.918 1.00 77.31 85 ALA A C 1
ATOM 650 O O . ALA A 1 85 ? -0.827 3.875 -9.643 1.00 77.31 85 ALA A O 1
ATOM 651 N N . TYR A 1 86 ? -2.209 2.752 -11.024 1.00 76.38 86 TYR A N 1
ATOM 652 C CA . TYR A 1 86 ? -2.329 3.784 -12.053 1.00 76.38 86 TYR A CA 1
ATOM 653 C C . TYR A 1 86 ? -3.682 4.502 -12.028 1.00 76.38 86 TYR A C 1
ATOM 655 O O . TYR A 1 86 ? -3.974 5.311 -12.910 1.00 76.38 86 TYR A O 1
ATOM 663 N N . LYS A 1 87 ? -4.520 4.223 -11.023 1.00 72.50 87 LYS A N 1
ATOM 664 C CA . LYS A 1 87 ? -5.783 4.927 -10.835 1.00 72.50 87 LYS A CA 1
ATOM 665 C C . LYS A 1 87 ? -5.486 6.347 -10.369 1.00 72.50 87 LYS A C 1
ATOM 667 O O . LYS A 1 87 ? -4.845 6.544 -9.339 1.00 72.50 87 LYS A O 1
ATOM 672 N N . ASN A 1 88 ? -6.019 7.339 -11.076 1.00 67.50 88 ASN A N 1
ATOM 673 C CA . ASN A 1 88 ? -6.020 8.742 -10.644 1.00 67.50 88 ASN A CA 1
ATOM 674 C C . ASN A 1 88 ? -7.056 8.969 -9.522 1.00 67.50 88 ASN A C 1
A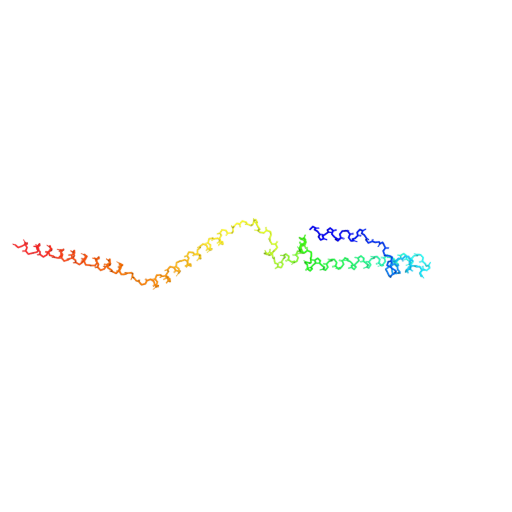TOM 676 O O . ASN A 1 88 ? -7.893 9.865 -9.586 1.00 67.50 88 ASN A O 1
ATOM 680 N N . ASP A 1 89 ? -7.022 8.124 -8.492 1.00 60.22 89 ASP A N 1
ATOM 681 C CA . ASP A 1 89 ? -8.055 8.002 -7.458 1.00 60.22 89 ASP A CA 1
ATOM 682 C C . ASP A 1 89 ? -7.935 9.019 -6.323 1.00 60.22 89 ASP A C 1
ATOM 684 O O . ASP A 1 89 ? -8.720 8.965 -5.376 1.00 60.22 89 ASP A O 1
ATOM 688 N N . LEU A 1 90 ? -7.029 9.996 -6.443 1.00 56.38 90 LEU A N 1
ATOM 689 C CA . LEU A 1 90 ? -6.992 11.171 -5.561 1.00 56.38 90 LEU A CA 1
ATOM 690 C C . LEU A 1 90 ? -8.343 11.923 -5.525 1.00 56.38 90 LEU A C 1
ATOM 692 O O . LEU A 1 90 ? -8.561 12.721 -4.620 1.00 56.38 90 LEU A O 1
ATOM 696 N N . LEU A 1 91 ? -9.249 11.643 -6.473 1.00 54.44 91 LEU A N 1
ATOM 697 C CA . LEU A 1 91 ? -10.610 12.181 -6.566 1.00 54.44 91 LEU A CA 1
ATOM 698 C C . LEU A 1 91 ? -11.707 11.098 -6.567 1.00 54.44 91 LEU A C 1
ATOM 700 O O . LEU A 1 91 ? -12.831 11.371 -6.985 1.00 54.44 91 LEU A O 1
ATOM 704 N N . SER A 1 92 ? -11.416 9.863 -6.146 1.00 61.47 92 SER A N 1
ATOM 705 C CA . SER A 1 92 ? -12.475 8.852 -6.033 1.00 61.47 92 SER A CA 1
ATOM 706 C C . SER A 1 92 ? -13.413 9.194 -4.877 1.00 61.47 92 SER A C 1
ATOM 708 O O . SER A 1 92 ? -12.966 9.439 -3.755 1.00 61.47 92 SER A O 1
ATOM 710 N N . GLU A 1 93 ? -14.720 9.243 -5.156 1.00 67.38 93 GLU A N 1
ATOM 711 C CA . GLU A 1 93 ? -15.731 9.457 -4.121 1.00 67.38 93 GLU A CA 1
ATOM 712 C C . GLU A 1 93 ? -15.527 8.453 -2.978 1.00 67.38 93 GLU A C 1
ATOM 714 O O . GLU A 1 93 ? -15.273 7.266 -3.231 1.00 67.38 93 GLU A O 1
ATOM 719 N N . PRO A 1 94 ? -15.616 8.902 -1.713 1.00 67.19 94 PRO A N 1
ATOM 720 C CA . PRO A 1 94 ? -15.399 8.027 -0.578 1.00 67.19 94 PRO A CA 1
ATOM 721 C C . PRO A 1 94 ? -16.371 6.852 -0.661 1.00 67.19 94 PRO A C 1
ATOM 723 O O . PRO A 1 94 ? -17.589 7.022 -0.685 1.00 67.19 94 PRO A O 1
ATOM 726 N N . ASN A 1 95 ? -15.832 5.632 -0.694 1.00 76.06 95 ASN A N 1
ATOM 727 C CA . ASN A 1 95 ? -16.652 4.431 -0.669 1.00 76.06 95 ASN A CA 1
ATOM 728 C C . ASN A 1 95 ? -17.329 4.329 0.708 1.00 76.06 95 ASN A C 1
ATOM 730 O O . ASN A 1 95 ? -16.762 3.789 1.661 1.00 76.06 95 ASN A O 1
ATOM 734 N N . PHE A 1 96 ? -18.547 4.865 0.810 1.00 79.38 96 PHE A N 1
ATOM 735 C CA . PHE A 1 96 ? -19.320 4.946 2.052 1.00 79.38 96 PHE A CA 1
ATOM 736 C C . PHE A 1 96 ? -19.482 3.583 2.735 1.00 79.38 96 PHE A C 1
ATOM 738 O O . PHE A 1 96 ? -19.441 3.490 3.961 1.00 79.38 96 PHE A O 1
ATOM 745 N N . LYS A 1 97 ? -19.587 2.501 1.954 1.00 82.12 97 LYS A N 1
ATOM 746 C CA . LYS A 1 97 ? -19.693 1.132 2.476 1.00 82.12 97 LYS A CA 1
ATOM 747 C C . LYS A 1 97 ? -18.395 0.673 3.139 1.00 82.12 97 LYS A C 1
ATOM 749 O O . LYS A 1 97 ? -18.432 0.040 4.194 1.00 82.12 97 LYS A O 1
ATOM 754 N N . LEU A 1 98 ? -17.248 1.009 2.549 1.00 84.00 98 LEU A N 1
ATOM 755 C CA . LEU A 1 98 ? -15.941 0.735 3.142 1.00 84.00 98 LEU A CA 1
ATOM 756 C C . LEU A 1 98 ? -15.746 1.540 4.433 1.00 84.00 98 LEU A C 1
ATOM 758 O O . LEU A 1 98 ? -15.291 0.987 5.433 1.00 84.00 98 LEU A O 1
ATOM 762 N N . MET A 1 99 ? -16.135 2.818 4.427 1.00 86.00 99 MET A N 1
ATOM 763 C CA . MET A 1 99 ? -16.038 3.691 5.598 1.00 86.00 99 MET A CA 1
ATOM 764 C C . MET A 1 99 ? -16.889 3.168 6.760 1.00 86.00 99 MET A C 1
ATOM 766 O O . MET A 1 99 ? -16.377 2.986 7.862 1.00 86.00 99 MET A O 1
ATOM 770 N N . PHE A 1 100 ? -18.145 2.804 6.490 1.00 90.75 100 PHE A N 1
ATOM 771 C CA . PHE A 1 100 ? -19.042 2.214 7.484 1.00 90.75 100 PHE A CA 1
ATOM 772 C C . PHE A 1 100 ? -18.496 0.900 8.061 1.00 90.75 100 PHE A C 1
ATOM 774 O O . PHE A 1 100 ? -18.519 0.679 9.273 1.00 90.75 100 PHE A O 1
ATOM 781 N N . ASN A 1 101 ? -17.951 0.026 7.210 1.00 90.00 101 ASN A N 1
ATOM 782 C CA . ASN A 1 101 ? -17.331 -1.216 7.669 1.00 90.00 101 ASN A CA 1
ATOM 783 C C . ASN A 1 101 ? -16.100 -0.950 8.544 1.00 90.00 101 ASN A C 1
ATOM 785 O O . ASN A 1 101 ? -15.930 -1.605 9.572 1.00 90.00 101 ASN A O 1
ATOM 789 N N . LYS A 1 102 ? -15.269 0.031 8.175 1.00 92.06 102 LYS A N 1
ATOM 790 C CA . LYS A 1 102 ? -14.098 0.436 8.961 1.00 92.06 102 LYS A CA 1
ATOM 791 C C . LYS A 1 102 ? -14.506 0.970 10.333 1.00 92.06 102 LYS A C 1
ATOM 793 O O . LYS A 1 102 ? -13.922 0.563 11.334 1.00 92.06 102 LYS A O 1
ATOM 798 N N . GLU A 1 103 ? -15.538 1.807 10.399 1.00 94.19 103 GLU A N 1
ATOM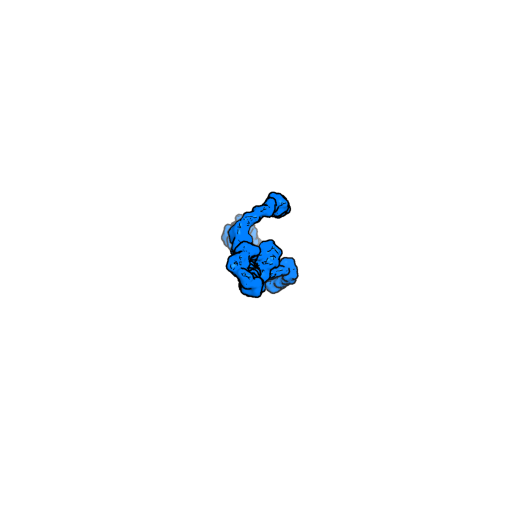 799 C CA . GLU A 1 103 ? -16.089 2.288 11.670 1.00 94.19 103 GLU A CA 1
ATOM 800 C C . GLU A 1 103 ? -16.629 1.145 12.531 1.00 94.19 103 GLU A C 1
ATOM 802 O O . GLU A 1 103 ? -16.348 1.084 13.729 1.00 94.19 103 GLU A O 1
ATOM 807 N N . LYS A 1 104 ? -17.370 0.206 11.931 1.00 95.75 104 LYS A N 1
ATOM 808 C CA . LYS A 1 104 ? -17.908 -0.957 12.645 1.00 95.75 104 LYS A CA 1
ATOM 809 C C . LYS A 1 104 ? -16.793 -1.816 13.245 1.00 95.75 104 LYS A C 1
ATOM 811 O O . LYS A 1 104 ? -16.871 -2.173 14.419 1.00 95.75 104 LYS A O 1
ATOM 816 N N . VAL A 1 105 ? -15.753 -2.117 12.468 1.00 95.19 105 VAL A N 1
ATOM 817 C CA . VAL A 1 105 ? -14.585 -2.878 12.942 1.00 95.19 105 VAL A CA 1
ATOM 818 C C . VAL A 1 105 ? -13.849 -2.113 14.040 1.00 95.19 105 VAL A C 1
ATOM 820 O O . VAL A 1 105 ? -13.506 -2.700 15.063 1.00 95.19 105 VAL A O 1
ATOM 823 N N . SER A 1 106 ? -13.670 -0.800 13.885 1.00 95.75 106 SER A N 1
ATOM 824 C CA . SER A 1 106 ? -13.019 0.028 14.904 1.00 95.75 106 SER A CA 1
ATOM 825 C C . SER A 1 106 ? -13.773 0.002 16.234 1.00 95.75 106 SER A C 1
ATOM 827 O O . SER A 1 106 ? -13.143 -0.129 17.278 1.00 95.75 106 SER A O 1
ATOM 829 N N . LYS A 1 107 ? -15.110 0.076 16.211 1.00 95.75 107 LYS A N 1
ATOM 830 C CA . LYS A 1 107 ? -15.935 -0.014 17.427 1.00 95.75 107 LYS A CA 1
ATOM 831 C C . LYS A 1 107 ? -15.806 -1.377 18.109 1.00 95.75 107 LYS A C 1
ATOM 833 O O . LYS A 1 107 ? -15.704 -1.440 19.330 1.00 95.75 107 LYS A O 1
ATOM 838 N N . LEU A 1 108 ? -15.786 -2.461 17.330 1.00 95.19 108 LEU A N 1
ATOM 839 C CA . LEU A 1 108 ? -15.600 -3.814 17.864 1.00 95.19 108 LEU A CA 1
ATOM 840 C C . LEU A 1 108 ? -14.219 -3.993 18.504 1.00 95.19 108 LEU A C 1
ATOM 842 O O . LEU A 1 108 ? -14.118 -4.566 19.585 1.00 95.19 108 LEU A O 1
ATOM 846 N N . ASN A 1 109 ? -13.171 -3.464 17.874 1.00 94.00 109 ASN A N 1
ATOM 847 C CA . ASN A 1 109 ? -11.822 -3.506 18.434 1.00 94.00 109 ASN A CA 1
ATOM 848 C C . ASN A 1 109 ? -11.734 -2.709 19.736 1.00 94.00 109 ASN A C 1
ATOM 850 O O . ASN A 1 109 ? -11.250 -3.231 20.732 1.00 94.00 109 ASN A O 1
ATOM 854 N N . GLN A 1 110 ? -12.301 -1.503 19.760 1.00 95.62 110 GLN A N 1
ATOM 855 C CA . GLN A 1 110 ? -12.328 -0.668 20.957 1.00 95.62 110 GLN A CA 1
ATOM 856 C C . GLN A 1 110 ? -13.052 -1.363 22.122 1.00 95.62 110 GLN A C 1
ATOM 858 O O . GLN A 1 110 ? -12.588 -1.339 23.257 1.00 95.62 110 GLN A O 1
ATOM 863 N N . PHE A 1 111 ? -14.166 -2.045 21.839 1.00 94.19 111 PHE A N 1
ATOM 864 C CA . PHE A 1 111 ? -14.871 -2.844 22.838 1.00 94.19 111 PHE A CA 1
ATOM 865 C C . PHE A 1 111 ? -14.029 -4.017 23.358 1.00 94.19 111 PHE A C 1
ATOM 867 O O . PHE A 1 111 ? -13.988 -4.253 24.565 1.00 94.19 111 PHE A O 1
ATOM 874 N N . ASN A 1 112 ? -13.328 -4.728 22.471 1.00 92.19 112 ASN A N 1
ATOM 875 C CA . ASN A 1 112 ? -12.419 -5.803 22.869 1.00 92.19 112 ASN A CA 1
ATOM 876 C C . ASN A 1 112 ? -11.269 -5.290 23.744 1.00 92.19 112 ASN A C 1
ATOM 878 O O . ASN A 1 112 ? -10.888 -5.960 24.704 1.00 92.19 112 ASN A O 1
ATOM 882 N N . ASP A 1 113 ? -10.737 -4.109 23.443 1.00 93.31 113 ASP A N 1
ATOM 883 C CA . ASP A 1 113 ? -9.672 -3.494 24.231 1.00 93.31 113 ASP A CA 1
ATOM 884 C C . ASP A 1 113 ? -10.177 -3.096 25.624 1.00 93.31 113 ASP A C 1
ATOM 886 O O . ASP A 1 113 ? -9.550 -3.453 26.622 1.00 93.31 113 ASP A O 1
ATOM 890 N N . TYR A 1 114 ? -11.376 -2.511 25.727 1.00 89.94 114 TYR A N 1
ATOM 891 C CA . TYR A 1 114 ? -12.002 -2.240 27.026 1.00 89.94 114 TYR A CA 1
ATOM 892 C C . TYR A 1 114 ? -12.270 -3.505 27.843 1.00 89.94 114 TYR A C 1
ATOM 894 O O . TYR A 1 114 ? -12.099 -3.491 29.061 1.00 89.94 114 TYR A O 1
ATOM 902 N N . GLN A 1 115 ? -12.669 -4.612 27.210 1.00 87.12 115 GLN A N 1
ATOM 903 C CA . GLN A 1 115 ? -12.828 -5.879 27.926 1.00 87.12 115 GLN A CA 1
ATOM 904 C C . GLN A 1 115 ? -11.496 -6.394 28.474 1.00 87.12 115 GLN A C 1
ATOM 906 O O . GLN A 1 115 ? -11.436 -6.825 29.626 1.00 87.12 115 GLN A O 1
ATOM 911 N N . LYS A 1 116 ? -10.423 -6.323 27.679 1.00 87.38 116 LYS A N 1
ATOM 912 C CA . LYS A 1 116 ? -9.079 -6.710 28.130 1.00 87.38 116 LYS A CA 1
ATOM 913 C C . LYS A 1 116 ? -8.610 -5.842 29.295 1.00 87.38 116 LYS A C 1
ATOM 915 O O . LYS A 1 116 ? -8.084 -6.368 30.272 1.00 87.38 116 LYS A O 1
ATOM 920 N N . GLU A 1 117 ? -8.833 -4.533 29.226 1.00 83.25 117 GLU A N 1
ATOM 921 C CA . GLU A 1 117 ? -8.526 -3.615 30.323 1.00 83.25 117 GLU A CA 1
ATOM 922 C C . GLU A 1 117 ? -9.356 -3.925 31.575 1.00 83.25 117 GLU A C 1
ATOM 924 O O . GLU A 1 117 ? -8.802 -4.016 32.670 1.00 83.25 117 GLU A O 1
ATOM 929 N N . ALA A 1 118 ? -10.659 -4.176 31.431 1.00 79.31 118 ALA A N 1
ATOM 930 C CA . ALA A 1 118 ? -11.546 -4.502 32.547 1.00 79.31 118 ALA A CA 1
ATOM 931 C C . ALA A 1 118 ? -11.147 -5.794 33.282 1.00 79.31 118 ALA A C 1
ATOM 933 O O . ALA A 1 118 ? -11.323 -5.881 34.496 1.00 79.31 118 ALA A O 1
ATOM 934 N N . VAL A 1 119 ? -10.581 -6.782 32.580 1.00 76.75 119 VAL A N 1
ATOM 935 C CA . VAL A 1 119 ? -10.024 -7.995 33.207 1.00 76.75 119 VAL A CA 1
ATOM 936 C C . VAL A 1 119 ? -8.786 -7.672 3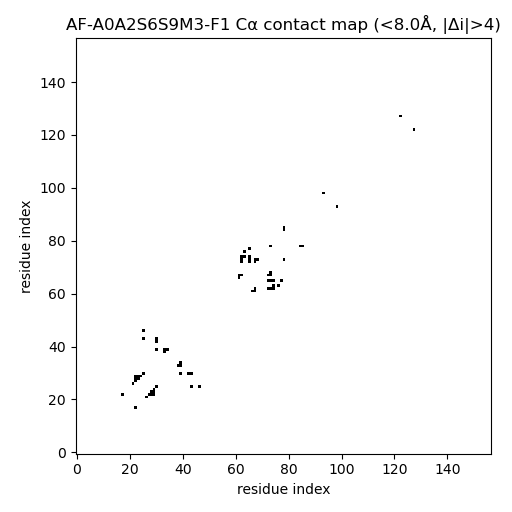4.052 1.00 76.75 119 VAL A C 1
ATOM 938 O O . VAL A 1 119 ? -8.588 -8.268 35.113 1.00 76.75 119 VAL A O 1
ATOM 941 N N . ASN A 1 120 ? -7.969 -6.710 33.618 1.00 73.06 120 ASN A N 1
ATOM 942 C CA . ASN A 1 120 ? -6.753 -6.310 34.327 1.00 73.06 120 ASN A CA 1
ATOM 943 C C . ASN A 1 120 ? -7.043 -5.403 35.534 1.00 73.06 120 ASN A C 1
ATOM 945 O O . ASN A 1 120 ? -6.348 -5.484 36.551 1.00 73.06 120 ASN A O 1
ATOM 949 N N . PHE A 1 121 ? -8.096 -4.586 35.477 1.00 66.69 121 PHE A N 1
ATOM 950 C CA . PHE A 1 121 ? -8.560 -3.797 36.616 1.00 66.69 121 PHE A CA 1
ATOM 951 C C . PHE A 1 121 ? -9.405 -4.653 37.573 1.00 66.69 121 PHE A C 1
ATOM 953 O O . PHE A 1 121 ? -10.636 -4.621 37.556 1.00 66.69 121 PHE A O 1
ATOM 960 N N . LYS A 1 122 ? -8.750 -5.397 38.477 1.00 67.00 122 LYS A N 1
ATOM 961 C CA . LYS A 1 122 ? -9.442 -5.959 39.652 1.00 67.00 122 LYS A CA 1
ATOM 962 C C . LYS A 1 122 ? -10.094 -4.815 40.442 1.00 67.00 122 LYS A C 1
ATOM 964 O O . LYS A 1 122 ? -9.485 -3.762 40.615 1.00 67.00 122 LYS A O 1
ATOM 969 N N . PHE A 1 123 ? -11.337 -5.030 40.887 1.00 71.12 123 PHE A N 1
ATOM 970 C CA . PHE A 1 123 ? -12.159 -4.061 41.624 1.00 71.12 123 PHE A CA 1
ATOM 971 C C . PHE A 1 123 ? -11.330 -3.208 42.596 1.00 71.12 123 PHE A C 1
ATOM 973 O O . PHE A 1 123 ? -10.627 -3.745 43.451 1.00 71.12 123 PHE A O 1
ATOM 980 N N . SER A 1 124 ? -11.423 -1.878 42.490 1.00 75.25 124 SER A N 1
ATOM 981 C CA . SER A 1 124 ? -10.748 -0.979 43.431 1.00 75.25 124 SER A CA 1
ATOM 982 C C . SER A 1 124 ? -11.296 -1.177 44.846 1.00 75.25 124 SER A C 1
ATOM 984 O O . SER A 1 124 ? -12.483 -1.479 45.012 1.00 75.25 124 SER A O 1
ATOM 986 N N . SER A 1 125 ? -10.473 -0.951 45.872 1.00 74.88 125 SER A N 1
ATOM 987 C CA . SER A 1 125 ? -10.894 -1.011 47.283 1.00 74.88 125 SER A CA 1
ATOM 988 C C . SER A 1 125 ? -12.162 -0.188 47.541 1.00 74.88 125 SER A C 1
ATOM 990 O O . SER A 1 125 ? -13.099 -0.671 48.170 1.00 74.88 125 SER A O 1
ATOM 992 N N . ARG A 1 126 ? -12.255 0.999 46.930 1.00 78.94 126 ARG A N 1
ATOM 993 C CA . ARG A 1 126 ? -13.434 1.875 46.983 1.00 78.94 126 ARG A CA 1
ATOM 994 C C . ARG A 1 126 ? -14.682 1.261 46.337 1.00 78.94 126 ARG A C 1
ATOM 996 O O . ARG A 1 126 ? -15.789 1.446 46.836 1.00 78.94 126 ARG A O 1
ATOM 1003 N N . SER A 1 127 ? -14.528 0.531 45.231 1.00 78.06 127 SER A N 1
ATOM 1004 C CA . SER A 1 127 ? -15.650 -0.164 44.581 1.00 78.06 127 SER A CA 1
ATOM 1005 C C . SER A 1 127 ? -16.148 -1.357 45.403 1.00 78.06 127 SER A C 1
ATOM 1007 O O . SER A 1 127 ? -17.355 -1.591 45.473 1.00 78.06 127 SER A O 1
ATOM 1009 N N . ILE A 1 128 ? -15.238 -2.066 46.080 1.00 80.31 128 ILE A N 1
ATOM 1010 C CA . ILE A 1 128 ? -15.571 -3.145 47.015 1.00 80.31 128 ILE A CA 1
ATOM 1011 C C . ILE A 1 128 ? -16.321 -2.563 48.217 1.00 80.31 128 ILE A C 1
ATOM 1013 O O . ILE A 1 128 ? -17.411 -3.026 48.538 1.00 80.31 128 ILE A O 1
ATOM 1017 N N . GLU A 1 129 ? -15.797 -1.498 48.824 1.00 81.94 129 GLU A N 1
ATOM 1018 C CA . GLU A 1 129 ? -16.421 -0.810 49.958 1.00 81.94 129 GLU A CA 1
ATOM 1019 C C . GLU A 1 129 ? -17.826 -0.292 49.617 1.00 81.94 129 GLU A C 1
ATOM 1021 O O . GLU A 1 129 ? -18.777 -0.518 50.366 1.00 81.94 129 GLU A O 1
ATOM 1026 N N . SER A 1 130 ? -17.990 0.336 48.448 1.00 85.88 130 SER A N 1
ATOM 1027 C CA . SER A 1 130 ? -19.288 0.829 47.977 1.00 85.88 130 SER A CA 1
ATOM 1028 C C . SER A 1 130 ? -20.320 -0.297 47.823 1.00 85.88 130 SER A C 1
ATOM 1030 O O . SER A 1 130 ? -21.459 -0.149 48.276 1.00 85.88 130 SER A O 1
ATOM 1032 N N . ARG A 1 131 ? -19.924 -1.447 47.256 1.00 84.06 131 ARG A N 1
ATOM 1033 C CA . ARG A 1 131 ? -20.795 -2.629 47.135 1.00 84.06 131 ARG A CA 1
ATOM 1034 C C . ARG A 1 131 ? -21.171 -3.198 48.499 1.00 84.06 131 ARG A C 1
ATOM 1036 O O . ARG A 1 131 ? -22.345 -3.471 48.743 1.00 84.06 131 ARG A O 1
ATOM 1043 N N . THR A 1 132 ? -20.204 -3.326 49.402 1.00 88.06 132 THR A N 1
ATOM 1044 C CA . THR A 1 132 ? -20.441 -3.812 50.767 1.00 88.06 132 THR A CA 1
ATOM 1045 C C . THR A 1 132 ? -21.401 -2.894 51.520 1.00 88.06 132 THR A C 1
ATOM 1047 O O . THR A 1 132 ? -22.356 -3.372 52.131 1.00 88.06 132 THR A O 1
ATOM 1050 N N . ARG A 1 133 ? -21.225 -1.572 51.409 1.00 90.06 133 ARG A N 1
ATOM 1051 C CA . ARG A 1 133 ? -22.116 -0.580 52.023 1.00 90.06 133 ARG A CA 1
ATOM 1052 C C . ARG A 1 133 ? -23.539 -0.668 51.472 1.00 90.06 133 ARG A C 1
ATOM 1054 O O . ARG A 1 133 ? -24.489 -0.636 52.248 1.00 90.06 133 ARG A O 1
ATOM 1061 N N . SER A 1 134 ? -23.696 -0.816 50.157 1.00 92.31 134 SER A N 1
ATOM 1062 C CA . SER A 1 134 ? -25.014 -0.989 49.532 1.00 92.31 134 SER A CA 1
ATOM 1063 C C . SER A 1 134 ? -25.720 -2.258 50.023 1.00 92.31 134 SER A C 1
ATOM 1065 O O . SER A 1 134 ? -26.893 -2.210 50.396 1.00 92.31 134 SER A O 1
ATOM 1067 N N . ASN A 1 135 ? -24.997 -3.377 50.112 1.00 92.69 135 ASN A N 1
ATOM 1068 C CA . ASN A 1 135 ? -25.538 -4.631 50.635 1.00 92.69 135 ASN A CA 1
ATOM 1069 C C . ASN A 1 135 ? -25.954 -4.518 52.108 1.00 92.69 135 ASN A C 1
ATOM 1071 O O . ASN A 1 135 ? -27.022 -5.007 52.478 1.00 92.69 135 ASN A O 1
ATOM 1075 N N . LEU A 1 136 ? -25.153 -3.838 52.932 1.00 94.19 136 LEU A N 1
ATOM 1076 C CA . LEU A 1 136 ? -25.478 -3.582 54.335 1.00 94.19 136 LEU A CA 1
ATOM 1077 C C . LEU A 1 136 ? -26.759 -2.745 54.469 1.00 94.19 136 LEU A C 1
ATOM 1079 O O . LEU A 1 136 ? -27.658 -3.130 55.212 1.00 94.19 136 LEU A O 1
ATOM 1083 N N . ILE A 1 137 ? -26.886 -1.655 53.706 1.00 95.31 137 ILE A N 1
ATOM 1084 C CA . ILE A 1 137 ? -28.093 -0.810 53.702 1.00 95.31 137 ILE A CA 1
ATOM 1085 C C . ILE A 1 137 ? -29.324 -1.627 53.294 1.00 95.31 137 ILE A C 1
ATOM 1087 O O . ILE A 1 137 ? -30.349 -1.585 53.969 1.00 95.31 137 ILE A O 1
ATOM 1091 N N . ASN A 1 138 ? -29.217 -2.433 52.236 1.00 96.00 138 ASN A N 1
ATOM 1092 C CA . ASN A 1 138 ? -30.314 -3.295 51.798 1.00 96.00 138 ASN A CA 1
ATOM 1093 C C . ASN A 1 138 ? -30.710 -4.323 52.867 1.00 96.00 138 ASN A C 1
ATOM 1095 O O . ASN A 1 138 ? -31.897 -4.587 53.060 1.00 96.00 138 ASN A O 1
ATOM 1099 N N . SER A 1 139 ? -29.733 -4.894 53.575 1.00 94.00 139 SER A N 1
ATOM 1100 C CA . SER A 1 139 ? -29.983 -5.806 54.693 1.00 94.00 139 SER A CA 1
ATOM 1101 C C . SER A 1 139 ? -30.719 -5.113 55.841 1.00 94.00 139 SER A C 1
ATOM 1103 O O . SER A 1 139 ? -31.665 -5.680 56.384 1.00 94.00 139 SER A O 1
ATOM 1105 N N . LEU A 1 140 ? -30.317 -3.889 56.194 1.00 95.00 140 LEU A N 1
ATOM 1106 C CA . LEU A 1 140 ? -30.966 -3.096 57.242 1.00 95.00 140 LEU A CA 1
ATOM 1107 C C . LEU A 1 140 ? -32.412 -2.756 56.871 1.00 95.00 140 LEU A C 1
ATOM 1109 O O . LEU A 1 140 ? -33.315 -3.025 57.658 1.00 95.00 140 LEU A O 1
ATOM 1113 N N . ASN A 1 141 ? -32.646 -2.291 55.642 1.00 96.31 141 ASN A N 1
ATOM 1114 C CA . ASN A 1 141 ? -33.992 -1.984 55.152 1.00 96.31 141 ASN A CA 1
ATOM 1115 C C . ASN A 1 141 ? -34.905 -3.218 55.186 1.00 96.31 141 ASN A C 1
ATOM 1117 O O . ASN A 1 141 ? -36.063 -3.137 55.592 1.00 96.31 141 ASN A O 1
ATOM 1121 N N . ARG A 1 142 ? -34.390 -4.391 54.794 1.00 95.44 142 ARG A N 1
ATOM 1122 C CA . ARG A 1 142 ? -35.149 -5.652 54.866 1.00 95.44 142 ARG A CA 1
ATOM 1123 C C . ARG A 1 142 ? -35.467 -6.054 56.305 1.00 95.44 142 ARG A C 1
ATOM 1125 O O . ARG A 1 142 ? -36.554 -6.564 56.568 1.00 95.44 142 ARG A O 1
ATOM 1132 N N . LEU A 1 143 ? -34.535 -5.841 57.231 1.00 96.56 143 LEU A N 1
ATOM 1133 C CA . LEU A 1 143 ? -34.741 -6.126 58.649 1.00 96.56 143 LEU A CA 1
ATOM 1134 C C . LEU A 1 143 ? -35.820 -5.214 59.243 1.00 96.56 143 LEU A C 1
ATOM 1136 O O . LEU A 1 143 ? -36.702 -5.696 59.951 1.00 96.56 143 LEU A O 1
ATOM 1140 N N . GLU A 1 144 ? -35.793 -3.927 58.905 1.00 95.81 144 GLU A N 1
ATOM 1141 C CA . GLU A 1 144 ? -36.802 -2.953 59.321 1.00 95.81 144 GLU A CA 1
ATOM 1142 C C . GLU A 1 144 ? -38.192 -3.309 58.779 1.00 95.81 144 GLU A C 1
ATOM 1144 O O . GLU A 1 144 ? -39.151 -3.404 59.545 1.00 95.81 144 GLU A O 1
ATOM 1149 N N . GLN A 1 145 ? -38.292 -3.620 57.482 1.00 95.62 145 GLN A N 1
ATOM 1150 C CA . GLN A 1 145 ? -39.537 -4.088 56.865 1.00 95.62 145 GLN A CA 1
ATOM 1151 C C . GLN A 1 145 ? -40.086 -5.335 57.563 1.00 95.62 145 GLN A C 1
ATOM 1153 O O . GLN A 1 145 ? -41.285 -5.420 57.831 1.00 95.62 145 GLN A O 1
ATOM 1158 N N . ARG A 1 146 ? -39.212 -6.293 57.899 1.00 94.69 146 ARG A N 1
ATOM 1159 C CA . ARG A 1 146 ? -39.601 -7.503 58.629 1.00 94.69 146 ARG A CA 1
ATOM 1160 C C . ARG A 1 146 ? -40.131 -7.173 60.024 1.00 94.69 146 ARG A C 1
ATOM 1162 O O . ARG A 1 146 ? -41.142 -7.734 60.426 1.00 94.69 146 ARG A O 1
ATOM 1169 N N . ASN A 1 147 ? -39.484 -6.263 60.747 1.00 93.12 147 ASN A N 1
ATOM 1170 C CA . ASN A 1 147 ? -39.926 -5.857 62.082 1.00 93.12 147 ASN A CA 1
ATOM 1171 C C . ASN A 1 147 ? -41.283 -5.142 62.043 1.00 93.12 147 ASN A C 1
ATOM 1173 O O . ASN A 1 147 ? -42.148 -5.450 62.860 1.00 93.12 147 ASN A O 1
ATOM 1177 N N . LEU A 1 148 ? -41.499 -4.255 61.067 1.00 93.69 148 LEU A N 1
ATOM 1178 C CA . LEU A 1 148 ? -42.790 -3.595 60.843 1.00 93.69 148 LEU A CA 1
ATOM 1179 C C . LEU A 1 148 ? -43.902 -4.607 60.542 1.00 93.69 148 LEU A C 1
ATOM 1181 O O . LEU A 1 148 ? -44.998 -4.510 61.092 1.00 93.69 148 LEU A O 1
ATOM 1185 N N . LEU A 1 149 ? -43.618 -5.601 59.695 1.00 93.44 149 LEU A N 1
ATOM 1186 C CA . LEU A 1 149 ? -44.535 -6.708 59.422 1.00 93.44 149 LEU A CA 1
ATOM 1187 C C . LEU A 1 149 ? -44.868 -7.482 60.702 1.00 93.44 149 LEU A C 1
ATOM 1189 O O . LEU A 1 149 ? -46.044 -7.658 61.009 1.00 93.44 149 LEU A O 1
ATOM 1193 N N . SER A 1 150 ? -43.863 -7.887 61.482 1.00 89.44 150 SER A N 1
ATOM 1194 C CA . SER A 1 150 ? -44.074 -8.606 62.745 1.00 89.44 150 SER A CA 1
ATOM 1195 C C . SER A 1 150 ? -44.913 -7.806 63.743 1.00 89.44 150 SER A C 1
ATOM 1197 O O . SER A 1 150 ? -45.822 -8.363 64.350 1.00 89.44 150 SER A O 1
ATOM 1199 N N . GLN A 1 151 ? -44.663 -6.502 63.886 1.00 89.19 151 GLN A N 1
ATOM 1200 C CA . GLN A 1 151 ? -45.459 -5.632 64.757 1.00 89.19 151 GLN A CA 1
ATOM 1201 C C . GLN A 1 151 ? -46.918 -5.547 64.309 1.00 89.19 151 GLN A C 1
ATOM 1203 O O . GLN A 1 151 ? -47.809 -5.627 65.147 1.00 89.19 151 GLN A O 1
ATOM 1208 N N . ARG A 1 152 ? -47.181 -5.442 62.999 1.00 88.19 152 ARG A N 1
ATOM 1209 C CA . ARG A 1 152 ? -48.556 -5.469 62.475 1.00 88.19 152 ARG A CA 1
ATOM 1210 C C . ARG A 1 152 ? -49.272 -6.769 62.824 1.00 88.19 152 ARG A C 1
ATOM 1212 O O . ARG A 1 152 ? -50.421 -6.715 63.234 1.00 88.19 152 ARG A O 1
ATOM 1219 N N . TYR A 1 153 ? -48.605 -7.913 62.692 1.00 87.44 153 TYR A N 1
ATOM 1220 C CA . TYR A 1 153 ? -49.210 -9.207 63.020 1.00 87.44 153 TYR A CA 1
ATOM 1221 C C . TYR A 1 153 ? -49.400 -9.424 64.526 1.00 87.44 153 TYR A C 1
ATOM 1223 O O . TYR A 1 153 ? -50.378 -10.047 64.925 1.00 87.44 153 TYR A O 1
ATOM 1231 N N . LEU A 1 154 ? -48.493 -8.913 65.364 1.00 84.19 154 LEU A N 1
ATOM 1232 C CA . LEU A 1 154 ? -48.577 -9.047 66.822 1.00 84.19 154 LEU A CA 1
ATOM 1233 C C . LEU A 1 154 ? -49.580 -8.071 67.459 1.00 84.19 154 LEU A C 1
ATOM 1235 O O . LEU A 1 154 ? -50.212 -8.435 68.444 1.00 84.19 154 LEU A O 1
ATOM 1239 N N . ASN A 1 155 ? -49.762 -6.879 66.882 1.00 71.06 155 ASN A N 1
ATOM 1240 C CA . ASN A 1 155 ? -50.727 -5.870 67.342 1.00 71.06 155 ASN A CA 1
ATOM 1241 C C . ASN A 1 155 ? -52.131 -6.025 66.722 1.00 71.06 155 ASN A C 1
ATOM 1243 O O . ASN A 1 155 ? -53.012 -5.227 67.021 1.00 71.06 155 ASN A O 1
ATOM 1247 N N . ALA A 1 156 ? -52.342 -6.999 65.830 1.00 59.09 156 ALA A N 1
ATOM 1248 C CA . ALA A 1 156 ? -53.639 -7.288 65.203 1.00 59.09 156 ALA A CA 1
ATOM 1249 C C . ALA A 1 156 ? -54.464 -8.358 65.956 1.00 59.09 156 ALA A C 1
ATOM 1251 O O . ALA A 1 156 ? -55.369 -8.959 65.376 1.00 59.09 156 ALA A O 1
ATOM 125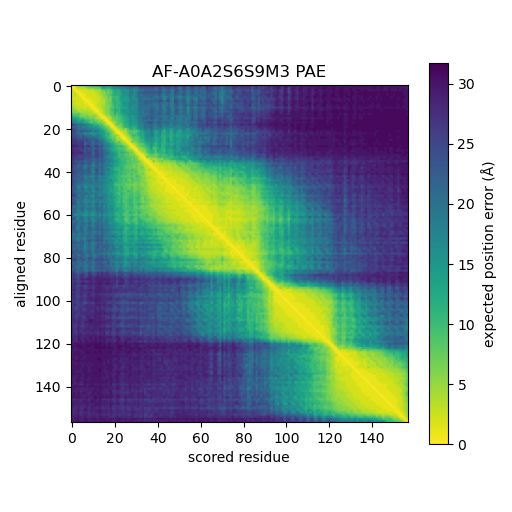2 N N . LYS A 1 157 ? -54.141 -8.605 67.229 1.00 46.16 157 LYS A N 1
ATOM 1253 C CA . LYS A 1 157 ? -54.960 -9.358 68.189 1.00 46.16 157 LYS A CA 1
ATOM 1254 C C . LYS A 1 157 ? -55.611 -8.3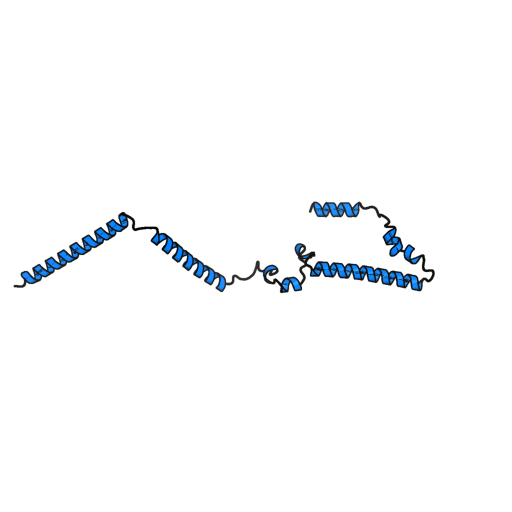91 69.165 1.00 46.16 157 LYS A C 1
ATOM 1256 O O . LYS A 1 157 ? -56.751 -8.694 69.570 1.00 46.16 157 LYS A O 1
#

Solvent-accessible surface area (backbone atoms only — not comparable to full-atom values): 9128 Å² total; per-residue (Å²): 109,76,64,60,52,51,53,52,53,53,64,73,65,56,70,90,71,82,53,62,74,57,40,39,71,74,34,75,58,51,39,63,79,44,87,50,68,70,61,31,52,50,53,51,53,51,50,52,49,49,50,52,49,51,53,50,49,52,52,49,49,42,37,70,70,38,70,40,38,91,79,71,48,62,40,65,72,58,36,70,76,38,48,78,82,65,46,83,55,94,72,56,76,78,57,61,68,59,52,52,50,50,51,54,51,50,52,53,50,52,50,52,51,51,52,56,49,54,70,70,55,66,80,48,71,68,56,52,50,52,52,53,51,52,52,51,52,54,51,50,54,53,52,51,54,49,51,53,53,51,49,55,64,68,71,71,116

pLDDT: mean 78.91, std 13.65, range [46.16, 96.56]

Sequence (157 aa):
MKFLFKILVIVFLSSPVNSSSFSEVFGSEGAAGIKNPKQRFLSFTLQYLTLSGSIGYVGKQLFNSGFMSPLGFTPDSMKDISPLAYKNDLLSEPNFKLMFNKEKVSKLNQFNDYQKEAVNFKFSSRSIESRTRSNLINSLNRLEQRNLLSQRYLNAK

Radius of gyration: 45.39 Å; Cα contacts (8 Å, |Δi|>4): 37; chains: 1; bounding box: 89×32×128 Å

Foldseek 3Di:
DVVVVVVVVVVVPDDPDPPVVCCCQANVNVLVVPPDVVVSVVSNVVVVVVVVVVVVVVVVVCLQVCVCVVVVRHDVVVCVVCVPVVPPCVPPDPPVVVVVVVVVVVVVVVVVVVVVVVVVDDQDPVRVVVVVVVVVVVVVVVVVVVVVVVCCVVVVD